Protein AF-A0AAI9YDS3-F1 (afdb_monomer_lite)

Foldseek 3Di:
DKKACDDDLDPPDGAMFDQFAADPWDWDPAWDWDQDPVGIDTGTDTDDPDDTLADGDDDDQFLAPPQKIKDKDWDFDCVPWDPQLVVLVSVCNVGTRDDPCVSCVSRVGNPGTQDMWMKMDGDPHDRDNRDDDPRPDDGDPDDIDTDDPPPPPPNPPDPPPPDPPPDDDDDDDDDDDDDDDDD

Organism: NCBI:txid1209917

pLDDT: mean 76.9, std 25.29, range [31.25, 98.12]

Secondary structure (DSSP, 8-state):
-EEEEEE-SSTT-EEEEE--B----EEEEEEEEEEETTEEEEEEEEE--SPPSB--------SSSSSEEEEEEEEE--TT--HHHHHHHHGGGG-BT--HHHHHHHTT-TT-EEEEEEEEEE--SPPPPSS----------PPPEEPPPPTTS----------TT------------------

InterPro domains:
  IPR008914 Phosphatidylethanolamine-binding protein [PF01161] (1-118)
  IPR036610 PEBP-like superfamily [G3DSA:3.90.280.10] (1-145)
  IPR036610 PEBP-like superfamily [SSF49777] (1-121)

Radius of gyration: 25.16 Å; chains: 1; bounding box: 57×55×84 Å

Sequence (183 aa):
MVDIDIPTASPPTTGTFLHWAQADLTPAAQTTTVKLNDGERVIHTLTTTSNAIADYKGPAPPARVPLSHRYIELLVDTSDITADGTAALQTLSTRGGVDVNAVLTNAGLANKVVAGNFFTVTNPGPAANAKKSNSTTTAPTGAVTPSKVPSGISSGHKSMSFSSNALLTAVAVGLLGAFASVF

Structure (mmCIF, N/CA/C/O backbone):
data_AF-A0AAI9YDS3-F1
#
_entry.id   AF-A0AAI9YDS3-F1
#
loop_
_atom_site.group_PDB
_atom_site.id
_atom_site.type_symbol
_atom_site.label_atom_id
_atom_site.label_alt_id
_atom_site.label_comp_id
_atom_site.label_asym_id
_atom_site.label_entity_id
_atom_site.label_seq_id
_atom_site.pdbx_PDB_ins_code
_atom_site.Cartn_x
_atom_site.Cartn_y
_atom_site.Cartn_z
_atom_site.occupancy
_atom_site.B_iso_or_equiv
_atom_site.auth_seq_id
_atom_site.auth_comp_id
_atom_site.auth_asym_id
_atom_site.auth_atom_id
_atom_site.pdbx_PDB_model_num
ATOM 1 N N . MET A 1 1 ? -1.519 2.089 0.060 1.00 96.75 1 MET A N 1
ATOM 2 C CA . MET A 1 1 ? -1.369 1.852 -1.390 1.00 96.75 1 MET A CA 1
ATOM 3 C C . MET A 1 1 ? 0.106 1.859 -1.750 1.00 96.75 1 MET A C 1
ATOM 5 O O . MET A 1 1 ? 0.771 2.869 -1.530 1.00 96.75 1 MET A O 1
ATOM 9 N N . VAL A 1 2 ? 0.616 0.748 -2.271 1.00 97.75 2 VAL A N 1
ATOM 10 C CA . VAL A 1 2 ? 2.021 0.560 -2.653 1.00 97.75 2 VAL A CA 1
ATOM 11 C C . VAL A 1 2 ? 2.114 0.171 -4.126 1.00 97.75 2 VAL A C 1
ATOM 13 O O . VAL A 1 2 ? 1.339 -0.652 -4.599 1.00 97.75 2 VAL A O 1
ATOM 16 N N . ASP A 1 3 ? 3.043 0.783 -4.842 1.00 97.31 3 ASP A N 1
ATOM 17 C CA . ASP A 1 3 ? 3.504 0.360 -6.161 1.00 97.31 3 ASP A CA 1
ATOM 18 C C . ASP A 1 3 ? 4.682 -0.596 -5.963 1.00 97.31 3 ASP A C 1
ATOM 20 O O . ASP A 1 3 ? 5.602 -0.272 -5.210 1.00 97.31 3 ASP A O 1
ATOM 24 N N . ILE A 1 4 ? 4.641 -1.773 -6.585 1.00 96.69 4 ILE A N 1
ATOM 25 C CA . ILE A 1 4 ? 5.669 -2.820 -6.434 1.00 96.69 4 ILE A CA 1
ATOM 26 C C . ILE A 1 4 ? 6.521 -3.033 -7.689 1.00 96.69 4 ILE A C 1
ATOM 28 O O . ILE A 1 4 ? 7.326 -3.965 -7.751 1.00 96.69 4 ILE A O 1
ATOM 32 N N . ASP A 1 5 ? 6.341 -2.178 -8.692 1.00 96.69 5 ASP A N 1
ATOM 33 C CA . ASP A 1 5 ? 6.933 -2.346 -10.014 1.00 96.69 5 ASP A CA 1
ATOM 34 C C . ASP A 1 5 ? 7.823 -1.148 -10.407 1.00 96.69 5 ASP A C 1
ATOM 36 O O . ASP A 1 5 ? 8.082 -0.917 -11.585 1.00 96.69 5 ASP A O 1
ATOM 40 N N . ILE A 1 6 ? 8.356 -0.400 -9.429 1.00 95.12 6 ILE A N 1
ATOM 41 C CA . ILE A 1 6 ? 9.191 0.787 -9.676 1.00 95.12 6 ILE A CA 1
ATOM 42 C C . ILE A 1 6 ? 10.474 0.405 -10.437 1.00 95.12 6 ILE A C 1
ATOM 44 O O . ILE A 1 6 ? 11.287 -0.361 -9.914 1.00 95.12 6 ILE A O 1
ATOM 48 N N . PRO A 1 7 ? 10.736 0.966 -11.633 1.00 93.06 7 PRO A N 1
ATOM 49 C CA . PRO A 1 7 ? 11.885 0.579 -12.443 1.00 93.06 7 PRO A CA 1
ATOM 50 C C . PRO A 1 7 ? 13.238 0.914 -11.804 1.00 93.06 7 PRO A C 1
ATOM 52 O O . PRO A 1 7 ? 13.550 2.083 -11.540 1.00 93.06 7 PRO A O 1
ATOM 55 N N . THR A 1 8 ? 14.113 -0.085 -11.683 1.00 91.44 8 THR A N 1
ATOM 56 C CA . THR A 1 8 ? 15.504 0.097 -11.230 1.00 91.44 8 THR A CA 1
ATOM 57 C C . THR A 1 8 ? 16.467 0.323 -12.401 1.00 91.44 8 THR A C 1
ATOM 59 O O . THR A 1 8 ? 16.076 0.303 -13.569 1.00 91.44 8 THR A O 1
ATOM 62 N N . ALA A 1 9 ? 17.744 0.579 -12.108 1.00 88.94 9 ALA A N 1
ATOM 63 C CA . ALA A 1 9 ? 18.783 0.687 -13.136 1.00 88.94 9 ALA A CA 1
ATOM 64 C C . ALA A 1 9 ? 19.094 -0.654 -13.834 1.00 88.94 9 ALA A C 1
ATOM 66 O O . ALA A 1 9 ? 19.707 -0.640 -14.900 1.00 88.94 9 ALA A O 1
ATOM 67 N N . SER A 1 10 ? 18.633 -1.778 -13.273 1.00 88.50 10 SER A N 1
ATOM 68 C CA . SER A 1 10 ? 18.913 -3.130 -13.759 1.00 88.50 10 SER A CA 1
ATOM 69 C C . SER A 1 10 ? 17.611 -3.916 -13.979 1.00 88.50 10 SER A C 1
ATOM 71 O O . SER A 1 10 ? 17.296 -4.803 -13.184 1.00 88.50 10 SER A O 1
ATOM 73 N N . PRO A 1 11 ? 16.821 -3.604 -15.027 1.00 84.88 11 PRO A N 1
ATOM 74 C CA . PRO A 1 11 ? 15.649 -4.405 -15.380 1.00 84.88 11 PRO A CA 1
ATOM 75 C C . PRO A 1 11 ? 16.018 -5.891 -15.571 1.00 84.88 11 PRO A C 1
ATOM 77 O O . PRO A 1 11 ? 17.115 -6.177 -16.054 1.00 84.88 11 PRO A O 1
ATOM 80 N N . PRO A 1 12 ? 15.126 -6.840 -15.229 1.00 87.19 12 PRO A N 1
ATOM 81 C CA . PRO A 1 12 ? 13.726 -6.647 -14.842 1.00 87.19 12 PRO A CA 1
ATOM 82 C C . PRO A 1 12 ? 13.511 -6.360 -13.347 1.00 87.19 12 PRO A C 1
ATOM 84 O O . PRO A 1 12 ? 12.369 -6.351 -12.902 1.00 87.19 12 PRO A O 1
ATOM 87 N N . THR A 1 13 ? 14.569 -6.133 -12.562 1.00 92.00 13 THR A N 1
ATOM 88 C CA . THR A 1 13 ? 14.442 -5.865 -11.125 1.00 92.00 13 THR A CA 1
ATOM 89 C C . THR A 1 13 ? 13.621 -4.601 -10.876 1.00 92.00 13 THR A C 1
ATOM 91 O O . THR A 1 13 ? 13.919 -3.535 -11.431 1.00 92.00 13 THR A O 1
ATOM 94 N N . THR A 1 14 ? 12.623 -4.710 -10.003 1.00 95.19 14 THR A N 1
ATOM 95 C CA . THR A 1 14 ? 11.769 -3.605 -9.562 1.00 95.19 14 THR A CA 1
ATOM 96 C C . THR A 1 14 ? 12.035 -3.249 -8.101 1.00 95.19 14 THR A C 1
ATOM 98 O O . THR A 1 14 ? 12.630 -4.017 -7.345 1.00 95.19 14 THR A O 1
ATOM 101 N N . GLY A 1 15 ? 11.633 -2.043 -7.714 1.00 95.38 15 GLY A N 1
ATOM 102 C CA . GLY A 1 15 ? 11.537 -1.602 -6.330 1.00 95.38 15 GLY A CA 1
ATOM 103 C C . GLY A 1 15 ? 10.094 -1.278 -5.959 1.00 95.38 15 GLY A C 1
ATOM 104 O O . GLY A 1 15 ? 9.173 -1.445 -6.759 1.00 95.38 15 GLY A O 1
ATOM 105 N N . THR A 1 16 ? 9.911 -0.752 -4.753 1.00 96.75 16 THR A N 1
ATOM 106 C CA . THR A 1 16 ? 8.600 -0.368 -4.229 1.00 96.75 16 THR A CA 1
ATOM 107 C C . THR A 1 16 ? 8.509 1.132 -3.957 1.00 96.75 16 THR A C 1
ATOM 109 O O . THR A 1 16 ? 9.511 1.804 -3.687 1.00 96.75 16 THR A O 1
ATOM 112 N N . PHE A 1 17 ? 7.295 1.672 -4.008 1.00 97.06 17 PHE A N 1
ATOM 113 C CA . PHE A 1 17 ? 7.004 3.040 -3.596 1.00 97.06 17 PHE A CA 1
ATOM 114 C C . PHE A 1 17 ? 5.614 3.153 -2.972 1.00 97.06 17 PHE A C 1
ATOM 116 O O . PHE A 1 17 ? 4.622 2.679 -3.520 1.00 97.06 17 PHE A O 1
ATOM 123 N N . LEU A 1 18 ? 5.513 3.825 -1.830 1.00 97.88 18 LEU A N 1
ATOM 124 C CA . LEU A 1 18 ? 4.240 4.083 -1.172 1.00 97.88 18 LEU A CA 1
ATOM 125 C C . LEU A 1 18 ? 3.532 5.310 -1.766 1.00 97.88 18 LEU A C 1
ATOM 127 O O . LEU A 1 18 ? 3.963 6.460 -1.616 1.00 97.88 18 LEU A O 1
ATOM 131 N N . HIS A 1 19 ? 2.375 5.064 -2.370 1.00 97.75 19 HIS A N 1
ATOM 132 C CA . HIS A 1 19 ? 1.516 6.103 -2.931 1.00 97.75 19 HIS A CA 1
ATOM 133 C C . HIS A 1 19 ? 0.651 6.780 -1.873 1.00 97.75 19 HIS A C 1
ATOM 135 O O . HIS A 1 19 ? 0.431 7.984 -1.953 1.00 97.75 19 HIS A O 1
ATOM 141 N N . TRP A 1 20 ? 0.197 6.031 -0.871 1.00 98.12 20 TRP A N 1
ATOM 142 C CA . TRP A 1 20 ? -0.666 6.550 0.187 1.00 98.12 20 TRP A CA 1
ATOM 143 C C . TRP A 1 20 ? -0.649 5.639 1.410 1.00 98.12 20 TRP A C 1
ATOM 145 O O . TRP A 1 20 ? -0.676 4.413 1.261 1.00 98.12 20 TRP A O 1
ATOM 155 N N . ALA A 1 21 ? -0.655 6.230 2.600 1.00 97.69 21 ALA A N 1
ATOM 156 C CA . ALA A 1 21 ? -0.952 5.538 3.848 1.00 97.69 21 ALA A CA 1
ATOM 157 C C . ALA A 1 21 ? -1.733 6.462 4.775 1.00 97.69 21 ALA A C 1
ATOM 159 O O . ALA A 1 21 ? -1.355 7.617 4.973 1.00 97.69 21 ALA A O 1
ATOM 160 N N . GLN A 1 22 ? -2.799 5.917 5.350 1.00 97.00 22 GLN A N 1
ATOM 161 C CA . GLN A 1 22 ? -3.660 6.596 6.301 1.00 97.00 22 GLN A CA 1
ATOM 162 C C . GLN A 1 22 ? -3.905 5.677 7.492 1.00 97.00 22 GLN A C 1
ATOM 164 O O . GLN A 1 22 ? -4.090 4.473 7.310 1.00 97.00 22 GLN A O 1
ATOM 169 N N . ALA A 1 23 ? -3.887 6.257 8.685 1.00 94.88 23 ALA A N 1
ATOM 170 C CA . ALA A 1 23 ? -4.199 5.577 9.935 1.00 94.88 23 ALA A CA 1
ATOM 171 C C . ALA A 1 23 ? -5.478 6.162 10.550 1.00 94.88 23 ALA A C 1
ATOM 173 O O . ALA A 1 23 ? -6.125 7.038 9.966 1.00 94.88 23 ALA A O 1
ATOM 174 N N . ASP A 1 24 ? -5.859 5.631 11.711 1.00 93.50 24 ASP A N 1
ATOM 175 C CA . ASP A 1 24 ? -7.019 6.078 12.490 1.00 93.50 24 ASP A CA 1
ATOM 176 C C . ASP A 1 24 ? -8.336 6.043 11.699 1.00 93.50 24 ASP A C 1
ATOM 178 O O . ASP A 1 24 ? -9.238 6.859 11.893 1.00 93.50 24 ASP A O 1
ATOM 182 N N . LEU A 1 25 ? -8.442 5.099 10.762 1.00 94.50 25 LEU A N 1
ATOM 183 C CA . LEU A 1 25 ? -9.640 4.892 9.962 1.00 94.50 25 LEU A CA 1
ATOM 184 C C . LEU A 1 25 ? -10.718 4.215 10.808 1.00 94.50 25 LEU A C 1
ATOM 186 O O . LEU A 1 25 ? -10.576 3.064 11.210 1.00 94.50 25 LEU A O 1
ATOM 190 N N . THR A 1 26 ? -11.827 4.916 11.019 1.00 93.31 26 THR A N 1
ATOM 191 C CA . THR A 1 26 ? -13.009 4.394 11.705 1.00 93.31 26 THR A CA 1
ATOM 192 C C . THR A 1 26 ? -14.124 4.132 10.691 1.00 93.31 26 THR A C 1
ATOM 194 O O . THR A 1 26 ? -14.459 5.034 9.908 1.00 93.31 26 THR A O 1
ATOM 197 N N . PRO A 1 27 ? -14.724 2.928 10.674 1.00 90.88 27 PRO A N 1
ATOM 198 C CA . PRO A 1 27 ? -15.908 2.659 9.870 1.00 90.88 27 PRO A CA 1
ATOM 199 C C . PRO A 1 27 ? -17.082 3.541 10.292 1.00 90.88 27 PRO A C 1
ATOM 201 O O . PRO A 1 27 ? -17.390 3.666 11.476 1.00 90.88 27 PRO A O 1
ATOM 204 N N . ALA A 1 28 ? -17.775 4.124 9.319 1.00 89.56 28 ALA A N 1
ATOM 205 C CA . ALA A 1 28 ? -19.014 4.835 9.570 1.00 89.56 28 ALA A CA 1
ATOM 206 C C . ALA A 1 28 ? -20.069 3.875 10.142 1.00 89.56 28 ALA A C 1
ATOM 208 O O . ALA A 1 28 ? -20.268 2.764 9.635 1.00 89.56 28 ALA A O 1
ATOM 209 N N . ALA A 1 29 ? -20.780 4.336 11.176 1.00 87.25 29 ALA A N 1
ATOM 210 C CA . ALA A 1 29 ? -21.844 3.568 11.823 1.00 87.25 29 ALA A CA 1
ATOM 211 C C . ALA A 1 29 ? -22.983 3.215 10.854 1.00 87.25 29 ALA A C 1
ATOM 213 O O . ALA A 1 29 ? -23.610 2.168 10.988 1.00 87.25 29 ALA A O 1
ATOM 214 N N . GLN A 1 30 ? -23.229 4.082 9.868 1.00 88.69 30 GLN A N 1
ATOM 215 C CA . GLN A 1 30 ? -24.234 3.867 8.836 1.00 88.69 30 GLN A CA 1
ATOM 216 C C . GLN A 1 30 ? -23.594 3.444 7.521 1.00 88.69 30 GLN A C 1
ATOM 218 O O . GLN A 1 30 ? -22.518 3.911 7.144 1.00 88.69 30 GLN A O 1
ATOM 223 N N . THR A 1 31 ? -24.296 2.571 6.806 1.00 91.56 31 THR A N 1
ATOM 224 C CA . THR A 1 31 ? -23.904 2.177 5.457 1.00 91.56 31 THR A CA 1
ATOM 225 C C . THR A 1 31 ? -24.300 3.238 4.437 1.00 91.56 31 THR A C 1
ATOM 227 O O . THR A 1 31 ? -25.224 4.024 4.640 1.00 91.56 31 THR A O 1
ATOM 230 N N . THR A 1 32 ? -23.580 3.271 3.322 1.00 92.25 32 THR A N 1
ATOM 231 C CA . THR A 1 32 ? -23.862 4.123 2.166 1.00 92.25 32 THR A CA 1
ATOM 232 C C . THR A 1 32 ? -24.071 3.251 0.940 1.00 92.25 32 THR A C 1
ATOM 234 O O . THR A 1 32 ? -23.300 2.322 0.701 1.00 92.25 32 THR A O 1
ATOM 237 N N . THR A 1 33 ? -25.086 3.561 0.138 1.00 94.25 33 THR A N 1
ATOM 238 C CA . THR A 1 33 ? -25.267 2.933 -1.174 1.00 94.25 33 THR A CA 1
ATOM 239 C C . THR A 1 33 ? -24.464 3.698 -2.218 1.00 94.25 33 THR A C 1
ATOM 241 O O . THR A 1 33 ? -24.664 4.896 -2.411 1.00 94.25 33 THR A O 1
ATOM 244 N N . VAL A 1 34 ? -23.563 3.003 -2.907 1.00 89.75 34 VAL A N 1
ATOM 245 C CA . VAL A 1 34 ? -22.745 3.541 -3.997 1.00 89.75 34 VAL A CA 1
ATOM 246 C C . VAL A 1 34 ? -23.167 2.898 -5.310 1.00 89.75 34 VAL A C 1
ATOM 248 O O . VAL A 1 34 ? -23.266 1.675 -5.409 1.00 89.75 34 VAL A O 1
ATOM 251 N N . LYS A 1 35 ? -23.387 3.731 -6.331 1.00 90.44 35 LYS A N 1
ATOM 252 C CA . LYS A 1 35 ? -23.571 3.301 -7.720 1.00 90.44 35 LYS A CA 1
ATOM 253 C C . LYS A 1 35 ? -22.209 3.119 -8.380 1.00 90.44 35 LYS A C 1
ATOM 255 O O . LYS A 1 35 ? -21.448 4.075 -8.499 1.00 90.44 35 LYS A O 1
ATOM 260 N N . LEU A 1 36 ? -21.923 1.901 -8.810 1.00 83.25 36 LEU A N 1
ATOM 261 C CA . LEU A 1 36 ? -20.755 1.533 -9.596 1.00 83.25 36 LEU A CA 1
ATOM 262 C C . LEU A 1 36 ? -21.197 1.155 -11.014 1.00 83.25 36 LEU A C 1
ATOM 264 O O . LEU A 1 36 ? -22.380 0.934 -11.278 1.00 83.25 36 LEU A O 1
ATOM 268 N N . ASN A 1 37 ? -20.236 1.047 -11.931 1.00 83.50 37 ASN A N 1
ATOM 269 C CA . ASN A 1 37 ? -20.506 0.673 -13.325 1.00 83.50 37 ASN A CA 1
ATOM 270 C C . ASN A 1 37 ? -21.141 -0.724 -13.462 1.00 83.50 37 ASN A C 1
ATOM 272 O O . ASN A 1 37 ? -21.761 -1.013 -14.480 1.00 83.50 37 ASN A O 1
ATOM 276 N N . ASP A 1 38 ? -20.980 -1.586 -12.456 1.00 85.50 38 ASP A N 1
ATOM 277 C CA . ASP A 1 38 ? -21.507 -2.950 -12.402 1.00 85.50 38 ASP A CA 1
ATOM 278 C C . ASP A 1 38 ? -22.738 -3.105 -11.485 1.00 85.50 38 ASP A C 1
ATOM 280 O O . ASP A 1 38 ? -23.216 -4.223 -11.297 1.00 85.50 38 ASP A O 1
ATOM 284 N N . GLY A 1 39 ? -23.272 -2.007 -10.933 1.00 89.12 39 GLY A N 1
ATOM 285 C CA . GLY A 1 39 ? -24.487 -2.002 -10.115 1.00 89.12 39 GLY A CA 1
ATOM 286 C C . GLY A 1 39 ? -24.379 -1.186 -8.826 1.00 89.12 39 GLY A C 1
ATOM 287 O O . GLY A 1 39 ? -23.401 -0.485 -8.575 1.00 89.12 39 GLY A O 1
ATOM 288 N N . GLU A 1 40 ? -25.411 -1.265 -7.987 1.00 93.88 40 GLU A N 1
ATOM 289 C CA . GLU A 1 40 ? -25.413 -0.641 -6.661 1.00 93.88 40 GLU A CA 1
ATOM 290 C C . GLU A 1 40 ? -24.803 -1.565 -5.606 1.00 93.88 40 GLU A C 1
ATOM 292 O O . GLU A 1 40 ? -25.049 -2.773 -5.592 1.00 93.88 40 GLU A O 1
ATOM 297 N N . ARG A 1 41 ? -24.027 -0.990 -4.685 1.00 90.31 41 ARG A N 1
ATOM 298 C CA . ARG A 1 41 ? -23.458 -1.701 -3.538 1.00 90.31 41 ARG A CA 1
ATOM 299 C C . ARG A 1 41 ? -23.657 -0.908 -2.258 1.00 90.31 41 ARG A C 1
ATOM 301 O O . ARG A 1 41 ? -23.436 0.297 -2.233 1.00 90.31 41 ARG A O 1
ATOM 308 N N . VAL A 1 42 ? -24.020 -1.602 -1.187 1.00 90.75 42 VAL A N 1
ATOM 309 C CA . VAL A 1 42 ? -24.072 -1.045 0.169 1.00 90.75 42 VAL A CA 1
ATOM 310 C C . VAL A 1 42 ? -22.706 -1.253 0.822 1.00 90.75 42 VAL A C 1
ATOM 312 O O . VAL A 1 42 ? -22.231 -2.386 0.900 1.00 90.75 42 VAL A O 1
ATOM 315 N N . ILE A 1 43 ? -22.062 -0.172 1.259 1.00 87.62 43 ILE A N 1
ATOM 316 C CA . ILE A 1 43 ? -20.709 -0.182 1.831 1.00 87.62 43 ILE A CA 1
ATOM 317 C C . ILE A 1 43 ? -20.663 0.541 3.179 1.00 87.62 43 ILE A C 1
ATOM 319 O O . ILE A 1 43 ? -21.460 1.442 3.434 1.00 87.62 43 ILE A O 1
ATOM 323 N N . HIS A 1 44 ? -19.688 0.198 4.019 1.00 88.19 44 HIS A N 1
ATOM 324 C CA . HIS A 1 44 ? -19.254 1.069 5.112 1.00 88.19 44 HIS A CA 1
ATOM 325 C C . HIS A 1 44 ? -18.117 1.952 4.605 1.00 88.19 44 HIS A C 1
ATOM 327 O O . HIS A 1 44 ? -17.111 1.443 4.108 1.00 88.19 44 HIS A O 1
ATOM 333 N N . THR A 1 45 ? -18.268 3.270 4.712 1.00 90.94 45 THR A N 1
ATOM 334 C CA . THR A 1 45 ? -17.166 4.196 4.442 1.00 90.94 45 THR A CA 1
ATOM 335 C C . THR A 1 45 ? -16.207 4.203 5.625 1.00 90.94 45 THR A C 1
ATOM 337 O O . THR A 1 45 ? -16.618 4.044 6.772 1.00 90.94 45 THR A O 1
ATOM 340 N N . LEU A 1 46 ? -14.916 4.375 5.352 1.00 92.69 46 LEU A N 1
ATOM 341 C CA . LEU A 1 46 ? -13.912 4.607 6.384 1.00 92.69 46 LEU A CA 1
ATOM 342 C C . LEU A 1 46 ? -13.625 6.104 6.446 1.00 92.69 46 LEU A C 1
ATOM 344 O O . LEU A 1 46 ? -13.432 6.742 5.411 1.00 92.69 46 LEU A O 1
ATOM 348 N N . THR A 1 47 ? -13.610 6.661 7.651 1.00 91.31 47 THR A N 1
ATOM 349 C CA . THR A 1 47 ? -13.388 8.092 7.885 1.00 91.31 47 THR A CA 1
ATOM 350 C C . THR A 1 47 ? -12.317 8.298 8.942 1.00 91.31 47 THR A C 1
ATOM 352 O O . THR A 1 47 ? -12.070 7.422 9.764 1.00 91.31 47 THR A O 1
ATOM 355 N N . THR A 1 48 ? -11.656 9.446 8.903 1.00 93.25 48 THR A N 1
ATOM 356 C CA . THR A 1 48 ? -10.629 9.832 9.870 1.00 93.25 48 THR A CA 1
ATOM 357 C C . THR A 1 48 ? -10.459 11.343 9.825 1.00 93.25 48 THR A C 1
ATOM 359 O O . THR A 1 48 ? -10.701 11.970 8.790 1.00 93.25 48 THR A O 1
ATOM 362 N N . THR A 1 49 ? -10.062 11.925 10.949 1.00 91.56 49 THR A N 1
ATOM 363 C CA . THR A 1 49 ? -9.679 13.338 11.062 1.00 91.56 49 THR A CA 1
ATOM 364 C C . THR A 1 49 ? -8.165 13.516 11.168 1.00 91.56 49 THR A C 1
ATOM 366 O O . THR A 1 49 ? -7.693 14.647 11.262 1.00 91.56 49 THR A O 1
ATOM 369 N N . SER A 1 50 ? -7.406 12.417 11.178 1.00 93.75 50 SER A N 1
ATOM 370 C CA . SER A 1 50 ? -5.948 12.425 11.257 1.00 93.75 50 SER A CA 1
ATOM 371 C C . SER A 1 50 ? -5.320 12.726 9.897 1.00 93.75 50 SER A C 1
ATOM 373 O O . SER A 1 50 ? -5.846 12.364 8.837 1.00 93.75 50 SER A O 1
ATOM 375 N N . ASN A 1 51 ? -4.151 13.364 9.934 1.00 95.19 51 ASN A N 1
ATOM 376 C CA . ASN A 1 51 ? -3.323 13.536 8.746 1.00 95.19 51 ASN A CA 1
ATOM 377 C C . ASN A 1 51 ? -2.836 12.177 8.235 1.00 95.19 51 ASN A C 1
ATOM 379 O O . ASN A 1 51 ? -2.525 11.284 9.024 1.00 95.19 51 ASN A O 1
ATOM 383 N N . ALA A 1 52 ? -2.703 12.059 6.914 1.00 96.56 52 ALA A N 1
ATOM 384 C CA . ALA A 1 52 ? -2.096 10.887 6.305 1.00 96.56 52 ALA A CA 1
ATOM 385 C C . ALA A 1 52 ? -0.644 10.726 6.766 1.00 96.56 52 ALA A C 1
ATOM 387 O O . ALA A 1 52 ? 0.129 11.683 6.758 1.00 96.56 52 ALA A O 1
ATOM 388 N N . ILE A 1 53 ? -0.248 9.489 7.085 1.00 97.3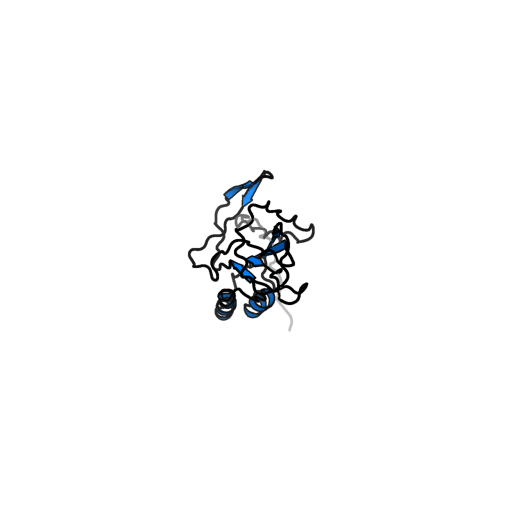1 53 ILE A N 1
ATOM 389 C CA . ILE A 1 53 ? 1.170 9.136 7.277 1.00 97.31 53 ILE A CA 1
ATOM 390 C C . ILE A 1 53 ? 1.947 9.458 5.992 1.00 97.31 53 ILE A C 1
ATOM 392 O O . ILE A 1 53 ? 3.088 9.918 6.015 1.00 97.31 53 ILE A O 1
ATOM 396 N N . ALA A 1 54 ? 1.305 9.216 4.848 1.00 97.19 54 ALA A N 1
ATOM 397 C CA . ALA A 1 54 ? 1.796 9.612 3.545 1.00 97.19 54 ALA A CA 1
ATOM 398 C C . ALA A 1 54 ? 0.620 10.051 2.666 1.00 97.19 54 ALA A C 1
ATOM 400 O O . ALA A 1 54 ? -0.178 9.214 2.241 1.00 97.19 54 ALA A O 1
ATOM 401 N N . ASP A 1 55 ? 0.553 11.348 2.345 1.00 97.00 55 ASP A N 1
ATOM 402 C CA . ASP A 1 55 ? -0.456 11.916 1.441 1.00 97.00 55 ASP A CA 1
ATOM 403 C C . ASP A 1 55 ? -0.544 11.176 0.104 1.00 97.00 55 ASP A C 1
ATOM 405 O O . ASP A 1 55 ? 0.441 10.623 -0.398 1.00 97.00 55 ASP A O 1
ATOM 409 N N . TYR A 1 56 ? -1.726 11.189 -0.503 1.00 96.56 56 TYR A N 1
ATOM 410 C CA . TYR A 1 56 ? -1.947 10.482 -1.754 1.00 96.56 56 TYR A CA 1
ATOM 411 C C . TYR A 1 56 ? -1.102 11.066 -2.896 1.00 96.56 56 TYR A C 1
ATOM 413 O O . TYR A 1 56 ? -1.167 12.254 -3.207 1.00 96.56 56 TYR A O 1
ATOM 421 N N . LYS A 1 57 ? -0.333 10.199 -3.557 1.00 94.88 57 LYS A N 1
ATOM 422 C CA . LYS A 1 57 ? 0.287 10.451 -4.859 1.00 94.88 57 LYS A CA 1
ATOM 423 C C . LYS A 1 57 ? -0.353 9.525 -5.882 1.00 94.88 57 LYS A C 1
ATOM 425 O O . LYS A 1 57 ? -0.347 8.313 -5.691 1.00 94.88 57 LYS A O 1
ATOM 430 N N . GLY A 1 58 ? -0.889 10.084 -6.962 1.00 91.38 58 GLY A N 1
ATOM 431 C CA . GLY A 1 58 ? -1.537 9.295 -8.009 1.00 91.38 58 GLY A CA 1
ATOM 432 C C . GLY A 1 58 ? -0.579 8.339 -8.740 1.00 91.38 58 GLY A C 1
ATOM 433 O O . GLY A 1 58 ? 0.639 8.540 -8.698 1.00 91.38 58 GLY A O 1
ATOM 434 N N . PRO A 1 59 ? -1.110 7.305 -9.414 1.00 92.69 59 PRO A N 1
ATOM 435 C CA . PRO A 1 59 ? -0.352 6.483 -10.351 1.00 92.69 59 PRO A CA 1
ATOM 436 C C . PRO A 1 59 ? 0.285 7.323 -11.463 1.00 92.69 59 PRO A C 1
ATOM 438 O O . PRO A 1 59 ? -0.383 8.145 -12.090 1.00 92.69 59 PRO A O 1
ATOM 441 N N . ALA A 1 60 ? 1.567 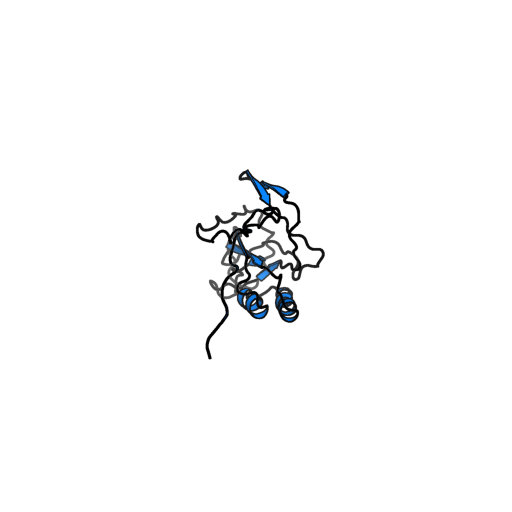7.091 -11.731 1.00 91.25 60 ALA A N 1
ATOM 442 C CA . ALA A 1 60 ? 2.302 7.742 -12.815 1.00 91.25 60 ALA A CA 1
ATOM 443 C C . ALA A 1 60 ? 3.488 6.860 -13.250 1.00 91.25 60 ALA A C 1
ATOM 445 O O . ALA A 1 60 ? 4.643 7.228 -13.016 1.00 91.25 60 ALA A O 1
ATOM 446 N N . PRO A 1 61 ? 3.230 5.666 -13.824 1.00 91.19 61 PRO A N 1
ATOM 447 C CA . PRO A 1 61 ? 4.303 4.781 -14.259 1.00 91.19 61 PRO A CA 1
ATOM 448 C C . PRO A 1 61 ? 5.169 5.495 -15.312 1.00 91.19 61 PRO A C 1
ATOM 450 O O . PRO A 1 61 ? 4.627 6.016 -16.297 1.00 91.19 61 PRO A O 1
ATOM 453 N N . PRO A 1 62 ? 6.500 5.565 -15.136 1.00 90.12 62 PRO A N 1
ATOM 454 C CA . PRO A 1 62 ? 7.375 6.187 -16.117 1.00 90.12 62 PRO A CA 1
ATOM 455 C C . PRO A 1 62 ? 7.439 5.340 -17.391 1.00 90.12 62 PRO A C 1
ATOM 457 O O . PRO A 1 62 ? 7.200 4.134 -17.379 1.00 90.12 62 PRO A O 1
ATOM 460 N N . ALA A 1 63 ? 7.866 5.948 -18.495 1.00 90.25 63 ALA A N 1
ATOM 461 C CA . ALA A 1 63 ? 8.164 5.228 -19.728 1.00 90.25 63 ALA A CA 1
ATOM 462 C C . ALA A 1 63 ? 9.495 4.450 -19.606 1.00 90.25 63 ALA A C 1
ATOM 464 O O . ALA A 1 63 ? 10.460 4.736 -20.307 1.00 90.25 63 ALA A O 1
ATOM 465 N N . ARG A 1 64 ? 9.597 3.508 -18.662 1.00 89.81 64 ARG A N 1
ATOM 466 C CA . ARG A 1 64 ? 10.757 2.636 -18.393 1.00 89.81 64 ARG A CA 1
ATOM 467 C C . ARG A 1 64 ? 10.250 1.228 -18.090 1.00 89.81 64 ARG A C 1
ATOM 469 O O . ARG A 1 64 ? 9.120 1.080 -17.665 1.00 89.81 64 ARG A O 1
ATOM 476 N N . VAL A 1 65 ? 11.060 0.194 -18.310 1.00 89.25 65 VAL A N 1
ATOM 477 C CA . VAL A 1 65 ? 10.634 -1.198 -18.060 1.00 89.25 65 VAL A CA 1
ATOM 478 C C . VAL A 1 65 ? 10.564 -1.488 -16.548 1.00 89.25 65 VAL A C 1
ATOM 480 O O . VAL A 1 65 ? 11.578 -1.257 -15.883 1.00 89.25 65 VAL A O 1
ATOM 483 N N . PRO A 1 66 ? 9.448 -2.043 -16.022 1.00 92.38 66 PRO A N 1
ATOM 484 C CA . PRO A 1 66 ? 8.192 -2.367 -16.720 1.00 92.38 66 PRO A CA 1
ATOM 485 C C . PRO A 1 66 ? 7.290 -1.140 -16.953 1.00 92.38 66 PRO A C 1
ATOM 487 O O . PRO A 1 66 ? 7.153 -0.289 -16.089 1.00 92.38 66 PRO A O 1
ATOM 490 N N . LEU A 1 67 ? 6.623 -1.077 -18.113 1.00 90.12 67 LEU A N 1
ATOM 491 C CA . LEU A 1 67 ? 5.680 0.011 -18.430 1.00 90.12 67 LEU A CA 1
ATOM 492 C C . LEU A 1 67 ? 4.358 -0.095 -17.656 1.00 90.12 67 LEU A C 1
ATOM 494 O O . LEU A 1 67 ? 3.637 0.893 -17.523 1.00 90.12 67 LEU A O 1
ATOM 498 N N . SER A 1 68 ? 4.025 -1.291 -17.175 1.00 94.69 68 SER A N 1
ATOM 499 C CA . SER A 1 68 ? 2.831 -1.565 -16.379 1.00 94.69 68 SER A CA 1
ATOM 500 C C . SER A 1 68 ? 3.214 -1.724 -14.918 1.00 94.69 68 SER A C 1
ATOM 502 O O . SER A 1 68 ? 4.090 -2.523 -14.595 1.00 94.69 68 SER A O 1
ATOM 504 N N . HIS A 1 69 ? 2.530 -0.987 -14.051 1.00 95.88 69 HIS A N 1
ATOM 505 C CA . HIS A 1 69 ? 2.739 -1.012 -12.611 1.00 95.88 69 HIS A CA 1
ATOM 506 C C . HIS A 1 69 ? 1.483 -1.490 -11.893 1.00 95.88 69 HIS A C 1
ATOM 508 O O . HIS A 1 69 ? 0.368 -1.075 -12.230 1.00 95.88 69 HIS A O 1
ATOM 514 N N . ARG A 1 70 ? 1.658 -2.352 -10.892 1.00 96.94 70 ARG A N 1
ATOM 515 C CA . ARG A 1 70 ? 0.601 -2.811 -9.991 1.00 96.94 70 ARG A CA 1
ATOM 516 C C . ARG A 1 70 ? 0.600 -1.966 -8.729 1.00 96.94 70 ARG A C 1
ATOM 518 O O . ARG A 1 70 ? 1.588 -1.903 -8.000 1.00 96.94 70 ARG A O 1
ATOM 525 N N . TYR A 1 71 ? -0.559 -1.394 -8.446 1.00 97.00 71 TYR A N 1
ATOM 526 C CA . TYR A 1 71 ? -0.824 -0.631 -7.242 1.00 97.00 71 TYR A CA 1
ATOM 527 C C . TYR A 1 71 ? -1.685 -1.466 -6.310 1.00 97.00 71 TYR A C 1
ATOM 529 O O . TYR A 1 71 ? -2.823 -1.791 -6.643 1.00 97.00 71 TYR A O 1
ATOM 537 N N . ILE A 1 72 ? -1.132 -1.829 -5.158 1.00 96.88 72 ILE A N 1
ATOM 538 C CA . ILE A 1 72 ? -1.777 -2.682 -4.166 1.00 96.88 72 ILE A CA 1
ATOM 539 C C . ILE A 1 72 ? -2.300 -1.816 -3.026 1.00 96.88 72 ILE A C 1
ATOM 541 O O . ILE A 1 72 ? -1.562 -1.056 -2.393 1.00 96.88 72 ILE A O 1
ATOM 545 N N . GLU A 1 73 ? -3.582 -1.956 -2.739 1.00 96.56 73 GLU A N 1
ATOM 546 C CA . GLU A 1 73 ? -4.267 -1.381 -1.592 1.00 96.56 73 GLU A CA 1
ATOM 547 C C . GLU A 1 73 ? -4.468 -2.471 -0.546 1.00 96.56 73 GLU A C 1
ATOM 549 O O . GLU A 1 73 ? -4.938 -3.561 -0.859 1.00 96.56 73 GLU A O 1
ATOM 554 N N . LEU A 1 74 ? -4.107 -2.177 0.700 1.00 96.44 74 LEU A N 1
ATOM 555 C CA . LEU A 1 74 ? -4.296 -3.072 1.834 1.00 96.44 74 LEU A CA 1
ATOM 556 C C . LEU A 1 74 ? -5.058 -2.310 2.909 1.00 96.44 74 LEU A C 1
ATOM 558 O O . LEU A 1 74 ? -4.719 -1.161 3.201 1.00 96.44 74 LEU A O 1
ATOM 562 N N . LEU A 1 75 ? -6.058 -2.963 3.490 1.00 96.31 75 LEU A N 1
ATOM 563 C CA . LEU A 1 75 ? -6.738 -2.516 4.695 1.00 96.31 75 LEU A CA 1
ATOM 564 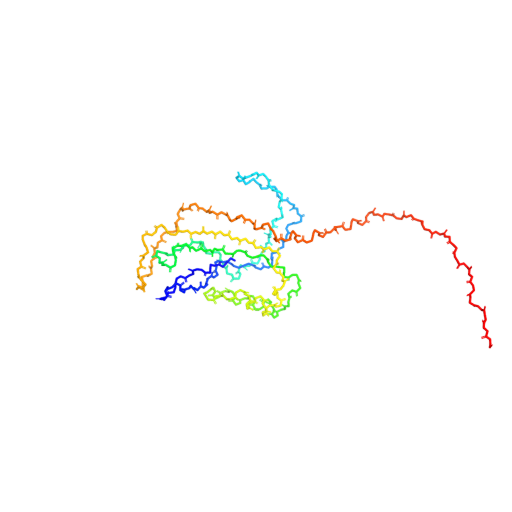C C . LEU A 1 75 ? -6.301 -3.420 5.844 1.00 96.31 75 LEU A C 1
ATOM 566 O O . LEU A 1 75 ? -6.381 -4.647 5.743 1.00 96.31 75 LEU A O 1
ATOM 570 N N . VAL A 1 76 ? -5.831 -2.806 6.923 1.00 97.06 76 VAL A N 1
ATOM 571 C CA . VAL A 1 76 ? -5.271 -3.493 8.088 1.00 97.06 76 VAL A CA 1
ATOM 572 C C . VAL A 1 76 ? -6.062 -3.072 9.317 1.00 97.06 76 VAL A C 1
ATOM 574 O O . VAL A 1 76 ? -6.301 -1.884 9.511 1.00 97.06 76 VAL A O 1
ATOM 577 N N . ASP A 1 77 ? -6.477 -4.042 10.124 1.00 96.31 77 ASP A N 1
ATOM 578 C CA . ASP A 1 77 ? -7.098 -3.800 11.421 1.00 96.31 77 ASP A CA 1
ATOM 579 C C . ASP A 1 77 ? -6.033 -3.389 12.444 1.00 96.31 77 ASP A C 1
ATOM 581 O O . ASP A 1 77 ? -5.125 -4.156 12.766 1.00 96.31 77 ASP A O 1
ATOM 585 N N . THR A 1 78 ? -6.147 -2.165 12.950 1.00 95.88 78 THR A N 1
ATOM 586 C CA . THR A 1 78 ? -5.224 -1.581 13.930 1.00 95.88 78 THR A CA 1
ATOM 587 C C . THR A 1 78 ? -5.844 -1.451 15.321 1.00 95.88 78 THR A C 1
ATOM 589 O O . THR A 1 78 ? -5.294 -0.734 16.149 1.00 95.88 78 THR A O 1
ATOM 592 N N . SER A 1 79 ? -6.976 -2.111 15.598 1.00 93.25 79 SER A N 1
ATOM 593 C CA . SER A 1 79 ? -7.725 -1.949 16.859 1.00 93.25 79 SER A CA 1
ATOM 594 C C . SER A 1 79 ? -6.890 -2.253 18.112 1.00 93.25 79 SER A C 1
ATOM 596 O O . SER A 1 79 ? -7.078 -1.610 19.140 1.00 93.25 79 SER A O 1
ATOM 598 N N . ASP A 1 80 ? -5.932 -3.180 18.004 1.00 90.44 80 ASP A N 1
ATOM 599 C CA . ASP A 1 80 ? -5.058 -3.610 19.107 1.00 90.44 80 ASP A CA 1
ATOM 600 C C . ASP A 1 80 ? -3.614 -3.089 18.968 1.00 90.44 80 ASP A C 1
ATOM 602 O O . ASP A 1 80 ? -2.681 -3.672 19.526 1.00 90.44 80 ASP A O 1
ATOM 606 N N . ILE A 1 81 ? -3.384 -2.049 18.158 1.00 95.44 81 ILE A N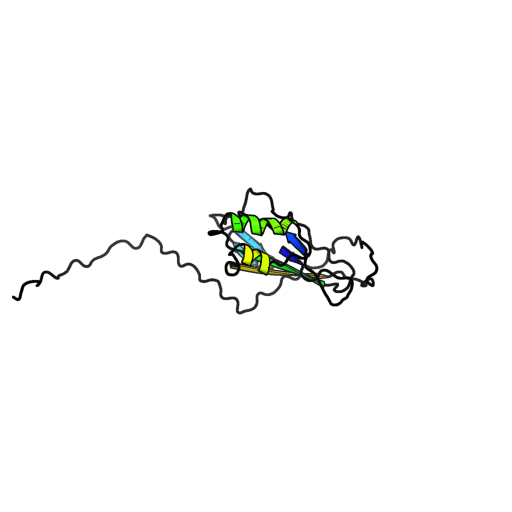 1
ATOM 607 C CA . ILE A 1 81 ? -2.025 -1.564 17.898 1.00 95.44 81 ILE A CA 1
ATOM 608 C C . ILE A 1 81 ? -1.400 -0.952 19.163 1.00 95.44 81 ILE A C 1
ATOM 610 O O . ILE A 1 81 ? -2.034 -0.197 19.900 1.00 95.44 81 ILE A O 1
ATOM 614 N N . THR A 1 82 ? -0.130 -1.265 19.420 1.00 96.12 82 THR A N 1
ATOM 615 C CA . THR A 1 82 ? 0.637 -0.657 20.516 1.00 96.12 82 THR A CA 1
ATOM 616 C C . THR A 1 82 ? 1.194 0.707 20.105 1.00 96.12 82 THR A C 1
ATOM 618 O O . THR A 1 82 ? 1.280 1.022 18.919 1.00 96.12 82 THR A O 1
ATOM 621 N N . ALA A 1 83 ? 1.643 1.516 21.070 1.00 95.38 83 ALA A N 1
ATOM 622 C CA . ALA A 1 83 ? 2.328 2.778 20.771 1.00 95.38 83 ALA A CA 1
ATOM 623 C C . ALA A 1 83 ? 3.580 2.568 19.895 1.00 95.38 83 ALA A C 1
ATOM 625 O O . ALA A 1 83 ? 3.787 3.302 18.927 1.00 95.38 83 ALA A O 1
ATOM 626 N N . ASP A 1 84 ? 4.360 1.522 20.183 1.00 95.44 84 ASP A N 1
ATOM 627 C CA . ASP A 1 84 ? 5.517 1.130 19.370 1.00 95.44 84 ASP A CA 1
ATOM 628 C C . ASP A 1 84 ? 5.092 0.710 17.958 1.00 95.44 84 ASP A C 1
ATOM 630 O O . ASP A 1 84 ? 5.743 1.071 16.977 1.00 95.44 84 ASP A O 1
ATOM 634 N N . GLY A 1 85 ? 3.963 0.005 17.832 1.00 96.25 85 GLY A N 1
ATOM 635 C CA . GLY A 1 85 ? 3.418 -0.369 16.534 1.00 96.25 85 GLY A CA 1
ATOM 636 C C . GLY A 1 85 ? 2.960 0.837 15.717 1.00 96.25 85 GLY A C 1
ATOM 637 O O . GLY A 1 85 ? 3.262 0.931 14.526 1.00 96.25 85 GLY A O 1
ATOM 638 N N . THR A 1 86 ? 2.327 1.816 16.362 1.00 95.06 86 THR A N 1
ATOM 639 C CA . THR A 1 86 ? 1.988 3.100 15.738 1.00 95.06 86 THR A CA 1
ATOM 640 C C . THR A 1 86 ? 3.243 3.830 15.264 1.00 95.06 86 THR A C 1
ATOM 642 O O . THR A 1 86 ? 3.265 4.335 14.142 1.00 95.06 86 THR A O 1
ATOM 645 N N . ALA A 1 87 ? 4.316 3.845 16.061 1.00 95.38 87 ALA A N 1
ATOM 646 C CA . ALA A 1 87 ? 5.594 4.429 15.657 1.00 95.38 87 ALA A CA 1
ATOM 647 C C . ALA A 1 87 ? 6.222 3.683 14.464 1.00 95.38 87 ALA A C 1
ATOM 649 O O . ALA A 1 87 ? 6.729 4.319 13.538 1.00 95.38 87 ALA A O 1
ATOM 650 N N . ALA A 1 88 ? 6.130 2.350 14.427 1.00 96.00 88 ALA A N 1
ATOM 651 C CA . ALA A 1 88 ? 6.594 1.549 13.297 1.00 96.00 88 ALA A CA 1
ATOM 652 C C . ALA A 1 88 ? 5.845 1.899 11.999 1.00 96.00 88 ALA A C 1
ATOM 654 O O . ALA A 1 88 ? 6.475 2.033 10.947 1.00 96.00 88 ALA A O 1
ATOM 655 N N . LEU A 1 89 ? 4.529 2.134 12.061 1.00 96.25 89 LEU A N 1
ATOM 656 C CA . LEU A 1 89 ? 3.752 2.574 10.897 1.00 96.25 89 LEU A CA 1
ATOM 657 C C . LEU A 1 89 ? 4.203 3.941 10.357 1.00 96.25 89 LEU A C 1
ATOM 659 O O . LEU A 1 89 ? 4.148 4.153 9.148 1.00 96.25 89 LEU A O 1
ATOM 663 N N . GLN A 1 90 ? 4.708 4.852 11.198 1.00 95.56 90 GLN A N 1
ATOM 664 C CA . GLN A 1 90 ? 5.169 6.177 10.747 1.00 95.56 90 GLN A CA 1
ATOM 665 C C . GLN A 1 90 ? 6.366 6.114 9.786 1.00 95.56 90 GLN A C 1
ATOM 667 O O . GLN A 1 90 ? 6.589 7.044 9.004 1.00 95.56 90 GLN A O 1
ATOM 672 N N . THR A 1 91 ? 7.104 4.999 9.761 1.00 94.81 91 THR A N 1
ATOM 673 C CA . THR A 1 91 ? 8.202 4.774 8.801 1.00 94.81 91 THR A CA 1
ATOM 674 C C . THR A 1 91 ? 7.730 4.781 7.341 1.00 94.81 91 THR A C 1
ATOM 676 O O . THR A 1 91 ? 8.506 5.120 6.440 1.00 94.81 91 THR A O 1
ATOM 679 N N . LEU A 1 92 ? 6.438 4.512 7.102 1.00 96.12 92 LEU A N 1
ATOM 680 C CA . LEU A 1 92 ? 5.793 4.572 5.788 1.00 96.12 92 LEU A CA 1
ATOM 681 C C . LEU A 1 92 ? 5.907 5.958 5.126 1.00 96.12 92 LEU A C 1
ATOM 683 O O . LEU A 1 92 ? 5.894 6.054 3.898 1.00 96.12 92 LEU A O 1
ATOM 687 N N . SER A 1 93 ? 6.115 7.026 5.900 1.00 94.56 93 SER A N 1
ATOM 688 C CA . SER A 1 93 ? 6.350 8.383 5.383 1.00 94.56 93 SER A CA 1
ATOM 689 C C . SER A 1 93 ? 7.565 8.498 4.440 1.00 94.56 93 SER A C 1
ATOM 691 O O . SER A 1 93 ? 7.581 9.370 3.569 1.00 94.56 93 SER A O 1
ATOM 693 N N . THR A 1 94 ? 8.542 7.582 4.529 1.00 91.94 94 THR A N 1
ATOM 694 C CA . THR A 1 94 ? 9.752 7.553 3.674 1.00 91.94 94 THR A CA 1
ATOM 695 C C . THR A 1 94 ? 9.451 7.132 2.225 1.00 91.94 94 THR A C 1
ATOM 697 O O . THR A 1 94 ? 10.193 7.472 1.303 1.00 91.94 94 THR A O 1
ATOM 700 N N . ARG A 1 95 ? 8.315 6.456 2.001 1.00 94.75 95 ARG A N 1
ATOM 701 C CA . ARG A 1 95 ? 7.745 5.976 0.726 1.00 94.75 95 ARG A CA 1
ATOM 702 C C . ARG A 1 95 ? 8.581 5.022 -0.126 1.00 94.75 95 ARG A C 1
ATOM 704 O O . ARG A 1 95 ? 8.043 4.011 -0.566 1.00 94.75 95 ARG A O 1
ATOM 711 N N . GLY A 1 96 ? 9.822 5.362 -0.456 1.00 94.94 96 GLY A N 1
ATOM 712 C CA . GLY A 1 96 ? 10.664 4.591 -1.371 1.00 94.94 96 GLY A CA 1
ATOM 713 C C . GLY A 1 96 ? 11.244 3.344 -0.713 1.00 94.94 96 GLY A C 1
ATOM 714 O O . GLY A 1 96 ? 11.668 3.401 0.437 1.00 94.94 96 GLY A O 1
ATOM 715 N N . GLY A 1 97 ? 11.271 2.226 -1.443 1.00 93.69 97 GLY A N 1
ATOM 716 C CA . GLY A 1 97 ? 11.830 0.965 -0.943 1.00 93.69 97 GLY A CA 1
ATOM 717 C C . GLY A 1 97 ? 11.063 0.390 0.248 1.00 93.69 97 GLY A C 1
ATOM 718 O O . GLY A 1 97 ? 11.634 -0.345 1.047 1.00 93.69 97 GLY A O 1
ATOM 719 N N . VAL A 1 98 ? 9.785 0.752 0.393 1.00 93.94 98 VAL A N 1
ATOM 720 C CA . VAL A 1 98 ? 8.935 0.259 1.472 1.00 93.94 98 VAL A CA 1
ATOM 721 C C . VAL A 1 98 ? 8.769 -1.260 1.383 1.00 93.94 98 VAL A C 1
ATOM 723 O O . VAL A 1 98 ? 8.323 -1.794 0.365 1.00 93.94 98 VAL A O 1
ATOM 726 N N . ASP A 1 99 ? 9.085 -1.949 2.474 1.00 94.06 99 ASP A N 1
ATOM 727 C CA . ASP A 1 99 ? 8.685 -3.334 2.695 1.00 94.06 99 ASP A CA 1
ATOM 728 C C . ASP A 1 99 ? 7.476 -3.334 3.631 1.00 94.06 99 ASP A C 1
ATOM 730 O O . ASP A 1 99 ? 7.590 -3.180 4.848 1.00 94.06 99 ASP A O 1
ATOM 734 N N . VAL A 1 100 ? 6.287 -3.463 3.041 1.00 92.81 100 VAL A N 1
ATOM 735 C CA . VAL A 1 100 ? 5.034 -3.423 3.800 1.00 92.81 100 VAL A CA 1
ATOM 736 C C . VAL A 1 100 ? 4.943 -4.598 4.776 1.00 92.81 100 VAL A C 1
ATOM 738 O O . VAL A 1 100 ? 4.426 -4.422 5.874 1.00 92.81 100 VAL A O 1
ATOM 741 N N . ASN A 1 101 ? 5.466 -5.777 4.427 1.00 93.50 101 ASN A N 1
ATOM 742 C CA . ASN A 1 101 ? 5.409 -6.931 5.319 1.00 93.50 101 ASN A CA 1
ATOM 743 C C . ASN A 1 101 ? 6.300 -6.717 6.548 1.00 93.50 101 ASN A C 1
ATOM 745 O O . ASN A 1 101 ? 5.851 -6.960 7.668 1.00 93.50 101 ASN A O 1
ATOM 749 N N . ALA A 1 102 ? 7.512 -6.194 6.352 1.00 95.44 102 ALA A N 1
ATOM 750 C CA . ALA A 1 102 ? 8.407 -5.857 7.454 1.00 95.44 102 ALA A CA 1
ATOM 751 C C . ALA A 1 102 ? 7.804 -4.777 8.364 1.00 95.44 102 ALA A C 1
ATOM 753 O O . ALA A 1 102 ? 7.809 -4.932 9.583 1.00 95.44 102 ALA A O 1
ATOM 754 N N . VAL A 1 103 ? 7.220 -3.718 7.788 1.00 96.12 103 VAL A N 1
ATOM 755 C CA . VAL A 1 103 ? 6.555 -2.659 8.569 1.00 96.12 103 VAL A CA 1
ATOM 756 C C . VAL A 1 103 ? 5.395 -3.223 9.388 1.00 96.12 103 VAL A C 1
ATOM 758 O O . VAL A 1 103 ? 5.318 -2.963 10.586 1.00 96.12 103 VAL A O 1
ATOM 761 N N . LEU A 1 104 ? 4.513 -4.022 8.778 1.00 96.19 104 LEU A N 1
ATOM 762 C CA . LEU A 1 104 ? 3.391 -4.628 9.497 1.00 96.19 104 LEU A CA 1
ATOM 763 C C . LEU A 1 104 ? 3.864 -5.624 10.558 1.00 96.19 104 LEU A C 1
ATOM 765 O O . LEU A 1 104 ? 3.294 -5.662 11.642 1.00 96.19 104 LEU A O 1
ATOM 769 N N . THR A 1 105 ? 4.917 -6.394 10.293 1.00 96.00 105 THR A N 1
ATOM 770 C CA . THR A 1 105 ? 5.507 -7.312 11.278 1.00 96.00 105 THR A CA 1
ATOM 771 C C . THR A 1 105 ? 6.060 -6.551 12.476 1.00 96.00 105 THR A C 1
ATOM 773 O O . THR A 1 105 ? 5.709 -6.870 13.610 1.00 96.00 105 THR A O 1
ATOM 776 N N . ASN A 1 106 ? 6.834 -5.492 12.234 1.00 95.88 106 ASN A N 1
ATOM 777 C CA . ASN A 1 106 ? 7.370 -4.629 13.287 1.00 95.88 106 ASN A CA 1
ATOM 778 C C . ASN A 1 106 ? 6.262 -3.914 14.070 1.00 95.88 106 ASN A C 1
ATOM 780 O O . ASN A 1 106 ? 6.427 -3.646 15.255 1.00 95.88 106 ASN A O 1
ATOM 784 N N . ALA A 1 107 ? 5.126 -3.641 13.425 1.00 96.81 107 ALA A N 1
ATOM 785 C CA . ALA A 1 107 ? 3.963 -3.056 14.074 1.00 96.81 107 ALA A CA 1
ATOM 786 C C . ALA A 1 107 ? 3.100 -4.062 14.862 1.00 96.81 107 ALA A C 1
ATOM 788 O O . ALA A 1 107 ? 2.124 -3.658 15.490 1.00 96.81 107 ALA A O 1
ATOM 789 N N . GLY A 1 108 ? 3.413 -5.364 14.821 1.00 96.31 108 GLY A N 1
ATOM 790 C CA . GLY A 1 108 ? 2.572 -6.414 15.413 1.00 96.31 108 GLY A CA 1
ATOM 791 C C . GLY A 1 108 ? 1.292 -6.713 14.617 1.00 96.31 108 GLY A C 1
ATOM 792 O O . GLY A 1 108 ? 0.355 -7.311 15.138 1.00 96.31 108 GLY A O 1
ATOM 793 N N . LEU A 1 109 ? 1.243 -6.312 13.345 1.00 96.44 109 LEU A N 1
ATOM 794 C CA . LEU A 1 109 ? 0.069 -6.341 12.465 1.00 96.44 109 LEU A CA 1
ATOM 795 C C . LEU A 1 109 ? 0.170 -7.353 11.311 1.00 96.44 109 LEU A C 1
ATOM 797 O O . LEU A 1 109 ? -0.684 -7.352 10.424 1.00 96.44 109 LEU A O 1
ATOM 801 N N . ALA A 1 110 ? 1.182 -8.228 11.288 1.00 91.25 110 ALA A N 1
ATOM 802 C CA . ALA A 1 110 ? 1.424 -9.153 10.169 1.00 91.25 110 ALA A CA 1
ATOM 803 C C . ALA A 1 110 ? 0.188 -9.989 9.766 1.00 91.25 110 ALA A C 1
ATOM 805 O O . ALA A 1 110 ? -0.046 -10.217 8.583 1.00 91.25 110 ALA A O 1
ATOM 806 N N . ASN A 1 111 ? -0.637 -10.387 10.741 1.00 93.06 111 ASN A N 1
ATOM 807 C CA . ASN A 1 111 ? -1.849 -11.191 10.532 1.00 93.06 111 ASN A CA 1
ATOM 808 C C . ASN A 1 111 ? -3.149 -10.374 10.632 1.00 93.06 111 ASN A C 1
ATOM 810 O O . ASN A 1 111 ? -4.220 -10.937 10.845 1.00 93.06 111 ASN A O 1
ATOM 814 N N . LYS A 1 112 ? -3.062 -9.045 10.529 1.00 95.81 112 LYS A N 1
ATOM 815 C CA . LYS A 1 112 ? -4.196 -8.126 10.704 1.00 95.81 112 LYS A CA 1
ATOM 816 C C . LYS A 1 112 ? -4.675 -7.502 9.389 1.00 95.81 112 LYS A C 1
ATOM 818 O O . LYS A 1 112 ? -5.491 -6.587 9.400 1.00 95.81 112 LYS A O 1
ATOM 823 N N . VAL A 1 113 ? -4.194 -7.976 8.240 1.00 95.56 113 VAL A N 1
ATOM 824 C CA . VAL A 1 113 ? -4.711 -7.551 6.929 1.00 95.56 113 VAL A CA 1
ATOM 825 C C . VAL A 1 113 ? -6.121 -8.121 6.746 1.00 95.56 113 VAL A C 1
ATOM 827 O O . VAL A 1 113 ? -6.292 -9.334 6.667 1.00 95.56 113 VAL A O 1
ATOM 830 N N . VAL A 1 114 ? -7.131 -7.252 6.669 1.00 95.06 114 VAL A N 1
ATOM 831 C CA . VAL A 1 114 ? -8.551 -7.648 6.572 1.00 95.06 114 VAL A CA 1
ATOM 832 C C . VAL A 1 114 ? -9.089 -7.605 5.147 1.00 95.06 114 VAL A C 1
ATOM 834 O O . VAL A 1 114 ? -10.048 -8.303 4.823 1.00 95.06 114 VAL A O 1
ATOM 837 N N . ALA A 1 115 ? -8.478 -6.797 4.282 1.00 92.69 115 ALA A N 1
ATOM 838 C CA . ALA A 1 115 ? -8.815 -6.747 2.870 1.00 92.69 115 ALA A CA 1
ATOM 839 C C . ALA A 1 115 ? -7.615 -6.295 2.038 1.00 92.69 115 ALA A C 1
ATOM 841 O O . ALA A 1 115 ? -6.734 -5.576 2.511 1.00 92.69 115 ALA A O 1
ATOM 842 N N . GLY A 1 116 ? -7.617 -6.693 0.770 1.00 93.31 116 GLY A N 1
ATOM 843 C CA . GLY A 1 116 ? -6.669 -6.223 -0.225 1.00 93.31 116 GLY A CA 1
ATOM 844 C C . GLY A 1 116 ? -7.360 -6.022 -1.564 1.00 93.31 116 GLY A C 1
ATOM 845 O O . GLY A 1 116 ? -8.294 -6.748 -1.907 1.00 93.31 116 GLY A O 1
ATOM 846 N N . ASN A 1 117 ? -6.894 -5.039 -2.318 1.00 93.62 117 ASN A N 1
ATOM 847 C CA . ASN A 1 117 ? -7.289 -4.799 -3.695 1.00 93.62 117 ASN A CA 1
ATOM 848 C C . ASN A 1 117 ? -6.054 -4.409 -4.508 1.00 93.62 117 ASN A C 1
ATOM 850 O O . ASN A 1 117 ? -5.028 -4.015 -3.953 1.00 93.62 117 ASN A O 1
ATOM 854 N N . PHE A 1 118 ? -6.133 -4.511 -5.828 1.00 95.50 118 PHE A N 1
ATOM 855 C CA . PHE A 1 118 ? -5.118 -3.932 -6.689 1.00 95.50 118 PHE A CA 1
ATOM 856 C C . PHE A 1 118 ? -5.693 -3.518 -8.036 1.00 95.50 118 PHE A C 1
ATOM 858 O O . PHE A 1 118 ? -6.697 -4.053 -8.512 1.00 95.50 118 PHE A O 1
ATOM 865 N N . PHE A 1 119 ? -4.998 -2.590 -8.676 1.00 93.88 119 PHE A N 1
ATOM 866 C CA . PHE A 1 119 ? -5.227 -2.230 -10.065 1.00 93.88 119 PHE A CA 1
ATOM 867 C C . PHE A 1 119 ? -3.891 -2.016 -10.772 1.00 93.88 119 PHE A C 1
ATOM 869 O O . PHE A 1 119 ? -2.845 -1.838 -10.142 1.00 93.88 119 PHE A O 1
ATOM 876 N N . THR A 1 120 ? -3.923 -2.052 -12.099 1.00 95.81 120 THR A N 1
ATOM 877 C CA . THR A 1 120 ? -2.736 -1.860 -12.933 1.00 95.81 120 THR A CA 1
ATOM 878 C C . THR A 1 120 ? -2.886 -0.602 -13.769 1.00 95.81 120 THR A C 1
ATOM 880 O O . THR A 1 120 ? -3.939 -0.371 -14.362 1.00 95.81 120 THR A O 1
ATOM 883 N N . VAL A 1 121 ? -1.820 0.195 -13.838 1.00 93.88 121 VAL A N 1
ATOM 884 C CA . VAL A 1 121 ? -1.722 1.343 -14.748 1.00 93.88 121 VAL A CA 1
ATOM 885 C C . VAL A 1 121 ? -0.546 1.117 -15.678 1.00 93.88 121 VAL A C 1
ATOM 887 O O . VAL A 1 121 ? 0.526 0.706 -15.240 1.00 93.88 121 VAL A O 1
ATOM 890 N N . THR A 1 122 ? -0.758 1.370 -16.967 1.00 93.56 122 THR A N 1
ATOM 891 C CA . THR A 1 122 ? 0.248 1.147 -18.006 1.00 93.56 122 THR A CA 1
ATOM 892 C C . THR A 1 122 ? 0.612 2.458 -18.680 1.00 93.56 122 THR A C 1
ATOM 894 O O . THR A 1 122 ? -0.261 3.192 -19.142 1.00 93.56 122 THR A O 1
ATOM 897 N N . ASN A 1 123 ? 1.909 2.737 -18.760 1.00 90.50 123 ASN A N 1
ATOM 898 C CA . ASN A 1 123 ? 2.450 3.757 -19.639 1.00 90.50 123 ASN A CA 1
ATOM 899 C C . ASN A 1 123 ? 2.447 3.221 -21.089 1.00 90.50 123 ASN A C 1
ATOM 901 O O . ASN A 1 123 ? 2.991 2.143 -21.328 1.00 90.50 123 ASN A O 1
ATOM 905 N N . PRO A 1 124 ? 1.860 3.931 -22.070 1.00 88.12 124 PRO A N 1
ATOM 906 C CA . PRO A 1 124 ? 1.771 3.451 -23.453 1.00 88.12 124 PRO A CA 1
ATOM 907 C C . PRO A 1 124 ? 3.129 3.373 -24.180 1.00 88.12 124 PRO A C 1
ATOM 909 O O . PRO A 1 124 ? 3.214 2.769 -25.247 1.00 88.12 124 PRO A O 1
ATOM 912 N N . GLY A 1 125 ? 4.199 3.933 -23.606 1.00 83.75 125 GLY A N 1
ATOM 913 C CA . GLY A 1 125 ? 5.561 3.831 -24.125 1.00 83.75 125 GLY A CA 1
ATOM 914 C C . GLY A 1 125 ? 5.923 4.885 -25.185 1.00 83.75 125 GLY A C 1
ATOM 915 O O . GLY A 1 125 ? 5.234 5.900 -25.309 1.00 83.75 125 GLY A O 1
ATOM 916 N N . PRO A 1 126 ? 7.025 4.666 -25.937 1.00 84.38 126 PRO A N 1
ATOM 917 C CA . PRO A 1 126 ? 7.949 3.529 -25.832 1.00 84.38 126 PRO A CA 1
ATOM 918 C C . PRO A 1 126 ? 8.782 3.577 -24.542 1.00 84.38 126 PRO A C 1
ATOM 920 O O . PRO A 1 126 ? 9.012 4.646 -23.982 1.00 84.38 126 PRO A O 1
ATOM 923 N N . ALA A 1 127 ? 9.272 2.428 -24.070 1.00 82.69 127 ALA A N 1
ATOM 924 C CA . ALA A 1 127 ? 10.182 2.407 -22.927 1.00 82.69 127 ALA A CA 1
ATOM 925 C C . ALA A 1 127 ? 11.534 3.048 -23.291 1.00 82.69 127 ALA A C 1
ATOM 927 O O . ALA A 1 127 ? 12.199 2.635 -24.240 1.00 82.69 127 ALA A O 1
ATOM 928 N N . ALA A 1 128 ? 11.965 4.033 -22.509 1.00 75.56 128 ALA A N 1
ATOM 929 C CA . ALA A 1 128 ? 13.296 4.609 -22.583 1.00 75.56 128 ALA A CA 1
ATOM 930 C C . ALA A 1 128 ? 14.300 3.729 -21.818 1.00 75.56 128 ALA A C 1
ATOM 932 O O . ALA A 1 128 ? 14.086 3.363 -20.657 1.00 75.56 128 ALA A O 1
ATOM 933 N N . ASN A 1 129 ? 15.427 3.412 -22.461 1.00 58.53 129 ASN A N 1
ATOM 934 C CA . ASN A 1 129 ? 16.529 2.683 -21.833 1.00 58.53 129 ASN A CA 1
ATOM 935 C C . ASN A 1 129 ? 17.130 3.487 -20.662 1.00 58.53 129 ASN A C 1
ATOM 937 O O . ASN A 1 129 ? 17.198 4.714 -20.696 1.00 58.53 129 ASN A O 1
ATOM 941 N N . ALA A 1 130 ? 17.558 2.772 -19.617 1.00 54.38 130 ALA A N 1
ATOM 942 C CA . ALA A 1 130 ? 17.771 3.200 -18.228 1.00 54.38 130 ALA A CA 1
ATOM 943 C C . ALA A 1 130 ? 18.854 4.273 -17.926 1.00 54.38 130 ALA A C 1
ATOM 945 O O . ALA A 1 130 ? 19.546 4.181 -16.913 1.00 54.38 130 ALA A O 1
ATOM 946 N N . LYS A 1 131 ? 19.006 5.337 -18.723 1.00 47.12 131 LYS A N 1
ATOM 947 C CA . LYS A 1 131 ? 19.868 6.479 -18.367 1.00 47.12 131 LYS A CA 1
ATOM 948 C C . LYS A 1 131 ? 19.054 7.635 -17.799 1.00 47.12 131 LYS A C 1
ATOM 950 O O . LYS A 1 131 ? 18.526 8.427 -18.564 1.00 47.12 131 LYS A O 1
ATOM 955 N N . LYS A 1 132 ? 18.996 7.709 -16.458 1.00 44.09 132 LYS A N 1
ATOM 956 C CA . LYS A 1 132 ? 18.818 8.903 -15.590 1.00 44.09 132 LYS A CA 1
ATOM 957 C C . LYS A 1 132 ? 17.891 10.040 -16.069 1.00 44.09 132 LYS A C 1
ATOM 959 O O . LYS A 1 132 ? 18.052 11.175 -15.638 1.00 44.09 132 LYS A O 1
ATOM 964 N N . SER A 1 133 ? 16.916 9.772 -16.927 1.00 42.44 133 SER A N 1
ATOM 965 C CA . SER A 1 133 ? 15.979 10.798 -17.354 1.00 42.44 133 SER A CA 1
ATOM 966 C C . SER A 1 133 ? 14.848 10.825 -16.343 1.00 42.44 133 SER A C 1
ATOM 968 O O . SER A 1 133 ? 14.110 9.846 -16.203 1.00 42.44 133 SER A O 1
ATOM 970 N N . ASN A 1 134 ? 14.757 11.926 -15.598 1.00 45.19 134 ASN A N 1
ATOM 971 C CA . ASN A 1 134 ? 13.590 12.278 -14.803 1.00 45.19 134 ASN A CA 1
ATOM 972 C C . ASN A 1 134 ? 12.441 12.515 -15.791 1.00 45.19 134 ASN A C 1
ATOM 974 O O . ASN A 1 134 ? 12.188 13.641 -16.208 1.00 45.19 134 ASN A O 1
ATOM 978 N N . SER A 1 135 ? 11.852 11.424 -16.280 1.00 42.75 135 SER A N 1
ATOM 979 C CA . SER A 1 135 ? 10.826 11.453 -17.310 1.00 42.75 135 SER A CA 1
ATOM 980 C C . SER A 1 135 ? 9.566 12.038 -16.690 1.00 42.75 135 SER A C 1
ATOM 982 O O . SER A 1 135 ? 8.788 11.345 -16.039 1.00 42.75 135 SER A O 1
ATOM 984 N N . THR A 1 136 ? 9.392 13.344 -16.871 1.00 39.91 136 THR A N 1
ATOM 985 C CA . THR A 1 136 ? 8.135 14.057 -16.667 1.00 39.91 136 THR A CA 1
ATOM 986 C C . THR A 1 136 ? 7.150 13.579 -17.729 1.00 39.91 136 THR A C 1
ATOM 988 O O . THR A 1 136 ? 6.943 14.243 -18.742 1.00 39.91 136 THR A O 1
ATOM 991 N N . THR A 1 137 ? 6.596 12.382 -17.556 1.00 41.41 137 THR A N 1
ATOM 992 C CA . THR A 1 137 ? 5.449 11.944 -18.350 1.00 41.41 137 THR A CA 1
ATOM 993 C C . THR A 1 137 ? 4.194 12.250 -17.554 1.00 41.41 137 THR A C 1
ATOM 995 O O . THR A 1 137 ? 4.035 11.836 -16.408 1.00 41.41 137 THR A O 1
ATOM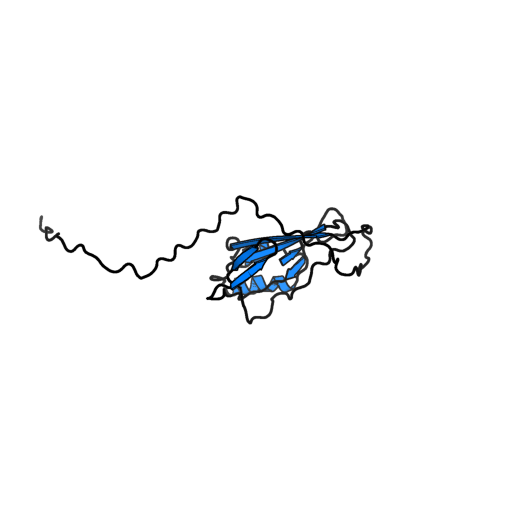 998 N N . THR A 1 138 ? 3.349 13.080 -18.157 1.00 39.78 138 THR A N 1
ATOM 999 C CA . THR A 1 138 ? 1.992 13.406 -17.729 1.00 39.78 138 THR A CA 1
ATOM 1000 C C . THR A 1 138 ? 1.257 12.124 -17.340 1.00 39.78 138 THR A C 1
ATOM 1002 O O . THR A 1 138 ? 1.369 11.125 -18.053 1.00 39.78 138 THR A O 1
ATOM 1005 N N . ALA A 1 139 ? 0.533 12.146 -16.216 1.00 40.78 139 ALA A N 1
ATOM 1006 C CA . ALA A 1 139 ? -0.254 11.007 -15.747 1.00 40.78 139 ALA A CA 1
ATOM 1007 C C . ALA A 1 139 ? -1.082 10.418 -16.910 1.00 40.78 139 ALA A C 1
ATOM 1009 O O . ALA A 1 139 ? -1.748 11.183 -17.617 1.00 40.78 139 ALA A O 1
ATOM 1010 N N . PRO A 1 140 ? -1.027 9.099 -17.163 1.00 43.56 140 PRO A N 1
ATOM 1011 C CA . PRO A 1 140 ? -1.748 8.518 -18.282 1.00 43.56 140 PRO A CA 1
ATOM 1012 C C . PRO A 1 140 ? -3.257 8.635 -18.034 1.00 43.56 140 PRO A C 1
ATOM 1014 O O . PRO A 1 140 ? -3.756 8.240 -16.986 1.00 43.56 140 PRO A O 1
ATOM 1017 N N . THR A 1 141 ? -4.001 9.112 -19.031 1.00 41.00 141 THR A N 1
ATOM 1018 C CA . THR A 1 141 ? -5.476 9.082 -19.098 1.00 41.00 141 THR A CA 1
ATOM 1019 C C . THR A 1 141 ? -6.025 7.683 -19.438 1.00 41.00 141 THR A C 1
ATOM 1021 O O . THR A 1 141 ? -7.159 7.540 -19.891 1.00 41.00 141 THR A O 1
ATOM 1024 N N . GLY A 1 142 ? -5.209 6.637 -19.264 1.00 41.44 142 GLY A N 1
ATOM 1025 C CA . GLY A 1 142 ? -5.510 5.265 -19.664 1.00 41.44 142 GLY A CA 1
ATOM 1026 C C . GLY A 1 142 ? -6.493 4.563 -18.728 1.00 41.44 142 GLY A C 1
ATOM 1027 O O . GLY A 1 142 ? -6.510 4.806 -17.523 1.00 41.44 142 GLY A O 1
ATOM 1028 N N . ALA A 1 143 ? -7.300 3.670 -19.304 1.00 47.16 143 ALA A N 1
ATOM 1029 C CA . ALA A 1 143 ? -8.322 2.901 -18.605 1.00 47.16 143 ALA A CA 1
ATOM 1030 C C . ALA A 1 143 ? -7.751 2.145 -17.391 1.00 47.16 143 ALA A C 1
ATOM 1032 O O . ALA A 1 143 ? -6.851 1.312 -17.517 1.00 47.16 143 ALA A O 1
ATOM 1033 N N . VAL A 1 144 ? -8.313 2.416 -16.213 1.00 46.66 144 VAL A N 1
ATOM 1034 C CA . VAL A 1 144 ? -8.061 1.642 -14.996 1.00 46.66 144 VAL A CA 1
ATOM 1035 C C . VAL A 1 144 ? -8.725 0.283 -15.181 1.00 46.66 144 VAL A C 1
ATOM 1037 O O . VAL A 1 144 ? -9.936 0.212 -15.375 1.00 46.66 144 VAL A O 1
ATOM 1040 N N . THR A 1 145 ? -7.946 -0.797 -15.135 1.00 48.19 145 THR A N 1
ATOM 1041 C CA . THR A 1 145 ? -8.509 -2.152 -15.104 1.00 48.19 145 THR A CA 1
ATOM 1042 C C . THR A 1 145 ? -8.551 -2.610 -13.645 1.00 48.19 145 THR A C 1
ATOM 1044 O O . THR A 1 145 ? -7.496 -2.947 -13.099 1.00 48.19 145 THR A O 1
ATOM 1047 N N . PRO A 1 146 ? -9.716 -2.572 -12.969 1.00 47.00 146 PRO A N 1
ATOM 1048 C CA . PRO A 1 146 ? -9.846 -3.147 -11.637 1.00 47.00 146 PRO A CA 1
ATOM 1049 C C . PRO A 1 146 ? -9.673 -4.663 -11.720 1.00 47.00 146 PRO A C 1
ATOM 1051 O O . PRO A 1 146 ? -10.156 -5.309 -12.653 1.00 47.00 146 PRO A O 1
ATOM 1054 N N . SER A 1 147 ? -8.966 -5.237 -10.751 1.00 46.78 147 SER A N 1
ATOM 1055 C CA . SER A 1 147 ? -8.728 -6.673 -10.749 1.00 46.78 147 SER A CA 1
ATOM 1056 C C . SER A 1 147 ? -9.950 -7.458 -10.267 1.00 46.78 147 SER A C 1
ATOM 1058 O O . SER A 1 147 ? -10.680 -7.034 -9.370 1.00 46.78 147 SER A O 1
ATOM 1060 N N . LYS A 1 148 ? -10.169 -8.639 -10.853 1.00 38.19 148 LYS A N 1
ATOM 1061 C CA . LYS A 1 148 ? -11.179 -9.597 -10.394 1.00 38.19 148 LYS A CA 1
ATOM 1062 C C . LYS A 1 148 ? -10.634 -10.300 -9.148 1.00 38.19 148 LYS A C 1
ATOM 1064 O O . LYS A 1 148 ? -9.589 -10.941 -9.218 1.00 38.19 148 LYS A O 1
ATOM 1069 N N . VAL A 1 149 ? -11.335 -10.188 -8.018 1.00 42.09 149 VAL A N 1
ATOM 1070 C CA . VAL A 1 149 ? -10.965 -10.874 -6.767 1.00 42.09 149 VAL A CA 1
ATOM 1071 C C . VAL A 1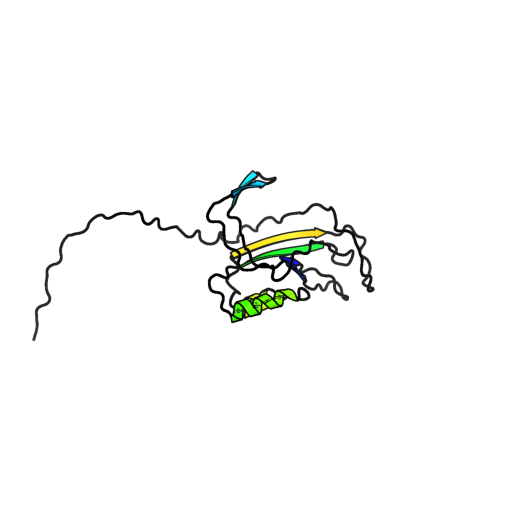 149 ? -10.843 -12.386 -7.033 1.00 42.09 149 VAL A C 1
ATOM 1073 O O . VAL A 1 149 ? -11.786 -12.966 -7.584 1.00 42.09 149 VAL A O 1
ATOM 1076 N N . PRO A 1 150 ? -9.726 -13.049 -6.669 1.00 36.47 150 PRO A N 1
ATOM 1077 C CA . PRO A 1 150 ? -9.607 -14.498 -6.778 1.00 36.47 150 PRO A CA 1
ATOM 1078 C C . PRO A 1 150 ? -10.700 -15.186 -5.957 1.00 36.47 150 PRO A C 1
ATOM 1080 O O . PRO A 1 150 ? -10.896 -14.876 -4.780 1.00 36.47 150 PRO A O 1
ATOM 1083 N N . SER A 1 151 ? -11.406 -16.140 -6.562 1.00 36.00 151 SER A N 1
ATOM 1084 C CA . SER A 1 151 ? -12.346 -17.013 -5.856 1.00 36.00 151 SER A CA 1
ATOM 1085 C C . SER A 1 151 ? -11.555 -17.897 -4.885 1.00 36.00 151 SER A C 1
ATOM 1087 O O . SER A 1 151 ? -11.015 -18.920 -5.288 1.00 36.00 151 SER A O 1
ATOM 1089 N N . GLY A 1 152 ? -11.404 -17.469 -3.631 1.00 34.66 152 GLY A N 1
ATOM 1090 C CA . GLY A 1 152 ? -10.598 -18.201 -2.647 1.00 34.66 152 GLY A CA 1
ATOM 1091 C C . GLY A 1 152 ? -10.106 -17.392 -1.449 1.00 34.66 152 GLY A C 1
ATOM 1092 O O . GLY A 1 152 ? -9.722 -17.993 -0.450 1.00 34.66 152 GLY A O 1
ATOM 1093 N N . ILE A 1 153 ? -10.169 -16.055 -1.481 1.00 35.00 153 ILE A N 1
ATOM 1094 C CA . ILE A 1 153 ? -10.091 -15.280 -0.237 1.00 35.00 153 ILE A CA 1
ATOM 1095 C C . ILE A 1 153 ? -11.427 -15.504 0.466 1.00 35.00 153 ILE A C 1
ATOM 1097 O O . ILE A 1 153 ? -12.454 -14.974 0.037 1.00 35.00 153 ILE A O 1
ATOM 1101 N N . SER A 1 154 ? -11.412 -16.374 1.481 1.00 35.88 154 SER A N 1
ATOM 1102 C CA . SER A 1 154 ? -12.503 -16.542 2.438 1.00 35.88 154 SER A CA 1
ATOM 1103 C C . SER A 1 154 ? -13.098 -15.170 2.703 1.00 35.88 154 SER A C 1
ATOM 1105 O O . SER A 1 154 ? -12.379 -14.273 3.139 1.00 35.88 154 SER A O 1
ATOM 1107 N N . SER A 1 155 ? -14.394 -14.994 2.435 1.00 38.06 155 SER A N 1
ATOM 1108 C CA . SER A 1 155 ? -15.132 -13.903 3.063 1.00 38.06 155 SER A CA 1
ATOM 1109 C C . SER A 1 155 ? -14.771 -13.986 4.540 1.00 38.06 155 SER A C 1
ATOM 1111 O O . SER A 1 155 ? -15.054 -15.015 5.158 1.00 38.06 155 SER A O 1
ATOM 1113 N N . GLY A 1 156 ? -14.016 -13.008 5.055 1.00 34.06 156 GLY A N 1
ATOM 1114 C CA . GLY A 1 156 ? -13.639 -12.980 6.463 1.00 34.06 156 GLY A CA 1
ATOM 1115 C C . GLY A 1 156 ? -14.894 -13.286 7.261 1.00 34.06 156 GLY A C 1
ATOM 1116 O O . GLY A 1 156 ? -15.959 -12.766 6.910 1.00 34.06 156 GLY A O 1
ATOM 1117 N N . HIS A 1 157 ? -14.797 -14.243 8.190 1.00 31.84 157 HIS A N 1
ATOM 1118 C CA . HIS A 1 157 ? -15.937 -14.755 8.940 1.00 31.84 157 HIS A CA 1
ATOM 1119 C C . HIS A 1 157 ? -16.881 -13.604 9.265 1.00 31.84 157 HIS A C 1
ATOM 1121 O O . HIS A 1 157 ? -16.490 -12.648 9.933 1.00 31.84 157 HIS A O 1
ATOM 1127 N N . LYS A 1 158 ? -18.104 -13.661 8.723 1.00 31.45 158 LYS A N 1
ATOM 1128 C CA . LYS A 1 158 ? -19.151 -12.721 9.104 1.00 31.45 158 LYS A CA 1
ATOM 1129 C C . LYS A 1 158 ? -19.264 -12.841 10.617 1.00 31.45 158 LYS A C 1
ATOM 1131 O O . LYS A 1 158 ? -19.700 -13.890 11.091 1.00 31.45 158 LYS A O 1
ATOM 1136 N N . SER A 1 159 ? -18.843 -11.820 11.361 1.00 34.03 159 SER A N 1
ATOM 1137 C CA . SER A 1 159 ? -19.167 -11.721 12.778 1.00 34.03 159 SER A CA 1
ATOM 1138 C C . SER A 1 159 ? -20.682 -11.806 12.866 1.00 34.03 159 SER A C 1
ATOM 1140 O O . SER A 1 159 ? -21.391 -10.896 12.432 1.00 34.03 159 SER A O 1
ATOM 1142 N N . MET A 1 160 ? -21.190 -12.946 13.330 1.00 31.62 160 MET A N 1
ATOM 1143 C CA . MET A 1 160 ? -22.593 -13.053 13.672 1.00 31.62 160 MET A CA 1
ATOM 1144 C C . MET A 1 160 ? -22.795 -12.104 14.845 1.00 31.62 160 MET A C 1
ATOM 1146 O O . MET A 1 160 ? -22.287 -12.332 15.939 1.00 31.62 160 MET A O 1
ATOM 1150 N N . SER A 1 161 ? -23.476 -10.993 14.583 1.00 35.12 161 SER A N 1
ATOM 1151 C CA . SER A 1 161 ? -24.034 -10.158 15.634 1.00 35.12 161 SER A CA 1
ATOM 1152 C C . SER A 1 161 ? -24.959 -11.044 16.463 1.00 35.12 161 SER A C 1
ATOM 1154 O O . SER A 1 161 ? -25.998 -11.491 15.974 1.00 35.12 161 SER A O 1
ATOM 1156 N N . PHE A 1 162 ? -24.572 -11.341 17.702 1.00 33.41 162 PHE A N 1
ATOM 1157 C CA . PHE A 1 162 ? -25.534 -11.799 18.690 1.00 33.41 162 PHE A CA 1
ATOM 1158 C C . PHE A 1 162 ? -26.404 -10.592 19.025 1.00 33.41 162 PHE A C 1
ATOM 1160 O O . PHE A 1 162 ? -25.994 -9.693 19.755 1.00 33.41 162 PHE A O 1
ATOM 1167 N N . SER A 1 163 ? -27.603 -10.542 18.448 1.00 36.03 163 SER A N 1
ATOM 1168 C CA . SER A 1 163 ? -28.614 -9.583 18.868 1.00 36.03 163 SER A CA 1
ATOM 1169 C C . SER A 1 163 ? -28.959 -9.854 20.332 1.00 36.03 163 SER A C 1
ATOM 1171 O O . SER A 1 163 ? -29.450 -10.938 20.651 1.00 36.03 163 SER A O 1
ATOM 1173 N N . SER A 1 164 ? -28.768 -8.867 21.206 1.00 39.38 164 SER A N 1
ATOM 1174 C CA . SER A 1 164 ? -29.059 -8.921 22.649 1.00 39.38 164 SER A CA 1
ATOM 1175 C C . SER A 1 164 ? -30.549 -9.087 23.012 1.00 39.38 164 SER A C 1
ATOM 1177 O O . SER A 1 164 ? -30.929 -8.835 24.149 1.00 39.38 164 SER A O 1
ATOM 1179 N N . ASN A 1 165 ? -31.403 -9.512 22.074 1.00 37.53 165 ASN A N 1
ATOM 1180 C CA . ASN A 1 165 ? -32.860 -9.552 22.230 1.00 37.53 165 ASN A CA 1
ATOM 1181 C C . ASN A 1 165 ? -33.464 -10.967 22.306 1.00 37.53 165 ASN A C 1
ATOM 1183 O O . ASN A 1 165 ? -34.685 -11.100 22.254 1.00 37.53 165 ASN A O 1
ATOM 1187 N N . ALA A 1 166 ? -32.668 -12.027 22.485 1.00 36.81 166 ALA A N 1
ATOM 1188 C CA . ALA A 1 166 ? -33.213 -13.338 22.855 1.00 36.81 166 ALA A CA 1
ATOM 1189 C C . ALA A 1 166 ? -33.434 -13.405 24.375 1.00 36.81 166 ALA A C 1
ATOM 1191 O O . ALA A 1 166 ? -32.618 -13.900 25.150 1.00 36.81 166 ALA A O 1
ATOM 1192 N N . LEU A 1 167 ? -34.555 -12.804 24.760 1.00 34.06 167 LEU A N 1
ATOM 1193 C CA . LEU A 1 167 ? -35.183 -12.806 26.069 1.00 34.06 167 LEU A CA 1
ATOM 1194 C C . LEU A 1 167 ? -35.391 -14.234 26.616 1.00 34.06 167 LEU A C 1
ATOM 1196 O O . LEU A 1 167 ? -35.691 -15.164 25.871 1.00 34.06 167 LEU A O 1
ATOM 1200 N N . LEU A 1 168 ? -35.283 -14.332 27.944 1.00 40.09 168 LEU A N 1
ATOM 1201 C CA . LEU A 1 168 ? -35.756 -15.373 28.861 1.00 40.09 168 LEU A CA 1
ATOM 1202 C C . LEU A 1 168 ? -36.723 -16.425 28.285 1.00 40.09 168 LEU A C 1
ATOM 1204 O O . LEU A 1 168 ? -37.807 -16.082 27.820 1.00 40.09 168 LEU A O 1
ATOM 1208 N N . THR A 1 169 ? -36.445 -17.707 28.538 1.00 31.97 169 THR A N 1
ATOM 1209 C CA . THR A 1 169 ? -37.472 -18.672 28.983 1.00 31.97 169 THR A CA 1
ATOM 1210 C C . THR A 1 169 ? -36.845 -19.940 29.581 1.00 31.97 169 THR A C 1
ATOM 1212 O O . THR A 1 169 ? -36.121 -20.665 28.915 1.00 31.97 169 THR A O 1
ATOM 1215 N N . ALA A 1 170 ? -37.163 -20.166 30.862 1.00 33.22 170 ALA A N 1
ATOM 1216 C CA . ALA A 1 170 ? -37.356 -21.443 31.559 1.00 33.22 170 ALA A CA 1
ATOM 1217 C C . ALA A 1 170 ? -36.306 -22.572 31.438 1.00 33.22 170 ALA A C 1
ATOM 1219 O O . ALA A 1 170 ? -36.268 -23.258 30.430 1.00 33.22 170 ALA A O 1
ATOM 1220 N N . VAL A 1 171 ? -35.650 -22.911 32.561 1.00 37.91 171 VAL A N 1
ATOM 1221 C CA . VAL A 1 171 ? -35.912 -24.177 33.287 1.00 37.91 171 VAL A CA 1
ATOM 1222 C C . VAL A 1 171 ? -35.678 -23.941 34.784 1.00 37.91 171 VAL A C 1
ATOM 1224 O O . VAL A 1 171 ? -34.551 -23.907 35.265 1.00 37.91 171 VAL A O 1
ATOM 1227 N N . ALA A 1 172 ? -36.771 -23.792 35.528 1.00 38.66 172 ALA A N 1
ATOM 1228 C CA . ALA A 1 172 ? -36.816 -24.081 36.952 1.00 38.66 172 ALA A CA 1
ATOM 1229 C C . ALA A 1 172 ? -37.424 -25.479 37.104 1.00 38.66 172 ALA A C 1
ATOM 1231 O O . ALA A 1 172 ? -38.641 -25.581 37.147 1.00 38.66 172 ALA A O 1
ATOM 1232 N N . VAL A 1 173 ? -36.610 -26.540 37.150 1.00 35.31 173 VAL A N 1
ATOM 1233 C CA . VAL A 1 173 ? -37.003 -27.861 37.677 1.00 35.31 173 VAL A CA 1
ATOM 1234 C C . VAL A 1 173 ? -35.752 -28.595 38.178 1.00 35.31 173 VAL A C 1
ATOM 1236 O O . VAL A 1 173 ? -34.923 -29.024 37.387 1.00 35.31 173 VAL A O 1
ATOM 1239 N N . GLY A 1 174 ? -35.665 -28.749 39.502 1.00 32.25 174 GLY A N 1
ATOM 1240 C CA . GLY A 1 174 ? -35.179 -29.959 40.175 1.00 32.25 174 GLY A CA 1
ATOM 1241 C C . GLY A 1 174 ? -33.695 -30.323 40.098 1.00 32.25 174 GLY A C 1
ATOM 1242 O O . GLY A 1 174 ? -33.294 -31.049 39.201 1.00 32.25 174 GLY A O 1
ATOM 1243 N N . LEU A 1 175 ? -32.946 -30.011 41.162 1.00 35.75 175 LEU A N 1
ATOM 1244 C CA . LEU A 1 175 ? -32.216 -31.052 41.904 1.00 35.75 175 LEU A CA 1
ATOM 1245 C C . LEU A 1 175 ? -31.854 -30.560 43.318 1.00 35.75 175 LEU A C 1
ATOM 1247 O O . LEU A 1 175 ? -30.754 -30.093 43.597 1.00 35.75 175 LEU A O 1
ATOM 1251 N N . LEU A 1 176 ? -32.825 -30.668 44.228 1.00 35.53 176 LEU A N 1
ATOM 1252 C CA . LEU A 1 176 ? -32.534 -30.944 45.633 1.00 35.53 176 LEU A CA 1
ATOM 1253 C C . LEU A 1 176 ? -32.044 -32.398 45.691 1.00 35.53 176 LEU A C 1
ATOM 1255 O O . LEU A 1 176 ? -32.787 -33.286 45.277 1.00 35.53 176 LEU A O 1
ATOM 1259 N N . GLY A 1 177 ? -30.849 -32.663 46.221 1.00 31.25 177 GLY A N 1
ATOM 1260 C CA . GLY A 1 177 ? -30.497 -34.030 46.604 1.00 31.25 177 GLY A CA 1
ATOM 1261 C C . GLY A 1 177 ? -29.010 -34.348 46.714 1.00 31.25 177 GLY A C 1
ATOM 1262 O O . GLY A 1 177 ? -28.344 -34.526 45.705 1.00 31.25 177 GLY A O 1
ATOM 1263 N N . ALA A 1 178 ? -28.586 -34.560 47.962 1.00 36.44 178 ALA A N 1
ATOM 1264 C CA . ALA A 1 178 ? -27.506 -35.452 48.397 1.00 36.44 178 ALA A CA 1
ATOM 1265 C C . ALA A 1 178 ? -26.041 -34.973 48.302 1.00 36.44 178 ALA A C 1
ATOM 1267 O O . ALA A 1 178 ? -25.290 -35.375 47.423 1.00 36.44 178 ALA A O 1
ATOM 1268 N N . PHE A 1 179 ? -25.597 -34.270 49.353 1.00 36.38 179 PHE A N 1
ATOM 1269 C CA . PHE A 1 179 ? -24.260 -34.477 49.930 1.00 36.38 179 PHE A CA 1
ATOM 1270 C C . PHE A 1 179 ? -24.367 -34.653 51.455 1.00 36.38 179 PHE A C 1
ATOM 1272 O O . PHE A 1 179 ? -24.344 -33.698 52.222 1.00 36.38 179 PHE A O 1
ATOM 1279 N N . ALA A 1 180 ? -24.535 -35.906 51.864 1.00 34.75 180 ALA A N 1
ATOM 1280 C CA . ALA A 1 180 ? -24.223 -36.506 53.165 1.00 34.75 180 ALA A CA 1
ATOM 1281 C C . ALA A 1 180 ? -24.194 -38.013 52.850 1.00 34.75 180 ALA A C 1
ATOM 1283 O O . ALA A 1 180 ? -25.102 -38.486 52.175 1.00 34.75 180 ALA A O 1
ATOM 1284 N N . SER A 1 181 ? -23.195 -38.830 53.146 1.00 33.25 181 SER A N 1
ATOM 1285 C CA . SER A 1 181 ? -22.193 -38.908 54.210 1.00 33.25 181 SER A CA 1
ATOM 1286 C C . SER A 1 181 ? -21.041 -39.787 53.662 1.00 33.25 181 SER A C 1
ATOM 1288 O O . SER A 1 181 ? -21.152 -40.326 52.563 1.00 33.25 181 SER A O 1
ATOM 1290 N N . VAL A 1 182 ? -19.888 -39.895 54.322 1.00 38.88 182 VAL A N 1
ATOM 1291 C CA . VAL A 1 182 ? -19.507 -41.085 55.109 1.00 38.88 182 VAL A CA 1
ATOM 1292 C C . VAL A 1 182 ? -18.172 -40.783 55.809 1.00 38.88 182 VAL A C 1
ATOM 1294 O O . VAL A 1 182 ? -17.275 -40.186 55.212 1.00 38.88 182 VAL A O 1
ATOM 1297 N N . PHE A 1 183 ? -18.135 -41.164 57.087 1.00 39.81 183 PHE A N 1
ATOM 1298 C CA . PHE A 1 183 ? -16.964 -41.338 57.946 1.00 39.81 183 PHE A CA 1
ATOM 1299 C C . PHE A 1 183 ? -16.077 -42.489 57.470 1.00 39.81 183 PHE A C 1
ATOM 1301 O O . PHE A 1 183 ? -16.653 -43.518 57.054 1.00 39.81 183 PHE A O 1
#